Protein AF-A0A4Q2V1N6-F1 (afdb_monomer_lite)

pLDDT: mean 82.87, std 13.03, range [47.84, 94.19]

Organism: NCBI:txid451672

Sequence (61 aa):
MGDPRESSSYSVIPRIRYNTVGGVNGPLVILENVKFPRYNEIVTLTLPDGTKRSGQVLEAR

Foldseek 3Di:
DDDPPPPPPPDPPPPDDAPAFPDDDPPDTDGPPDDPDDFQDWDWDQDPVRDIDIDGHHDDD

Radius of gyration: 15.94 Å; chains: 1; bounding box: 38×46×22 Å

Secondary structure (DSSP, 8-state):
---TT---------------EEEEETTEEEE-S-SS--TT-EEEEEPTTS-EEEEE-----

InterPro domains:
  IPR004100 ATPase, F1/V1/A1 complex, alpha/beta subunit, N-terminal domain [PF02874] (24-59)
  IPR022879 V-type ATP synthase regulatory subunit B/beta [PTHR43389] (16-60)

Structure (mmCIF, N/CA/C/O backbone):
data_AF-A0A4Q2V1N6-F1
#
_entry.id   AF-A0A4Q2V1N6-F1
#
loop_
_atom_site.group_PDB
_atom_site.id
_atom_site.type_symbol
_atom_site.label_atom_id
_atom_site.label_alt_id
_atom_site.label_comp_id
_atom_site.label_asym_id
_atom_site.label_entity_id
_atom_site.label_seq_id
_atom_site.pdbx_PDB_ins_code
_atom_site.Cartn_x
_atom_site.Cartn_y
_atom_site.Cartn_z
_atom_site.occupancy
_atom_site.B_iso_or_equiv
_atom_site.auth_seq_id
_atom_site.auth_comp_id
_atom_site.auth_asym_id
_atom_site.auth_atom_id
_atom_site.pdbx_PDB_model_num
ATOM 1 N N . MET A 1 1 ? 26.038 -38.341 0.223 1.00 47.84 1 MET A N 1
ATOM 2 C CA . MET A 1 1 ? 26.319 -37.381 -0.864 1.00 47.84 1 MET A CA 1
ATOM 3 C C . MET A 1 1 ? 25.061 -36.539 -1.018 1.00 47.84 1 MET A C 1
ATOM 5 O O . MET A 1 1 ? 24.071 -37.067 -1.500 1.00 47.84 1 MET A O 1
ATOM 9 N N . GLY A 1 2 ? 25.032 -35.342 -0.421 1.00 59.47 2 GLY A N 1
ATOM 10 C CA . GLY A 1 2 ? 23.848 -34.466 -0.419 1.00 59.47 2 GLY A CA 1
ATOM 11 C C . GLY A 1 2 ? 23.605 -33.857 -1.801 1.00 59.47 2 GLY A C 1
ATOM 12 O O . GLY A 1 2 ? 24.555 -33.687 -2.564 1.00 59.47 2 GLY A O 1
ATOM 13 N N . ASP A 1 3 ? 22.343 -33.594 -2.138 1.00 68.38 3 ASP A N 1
ATOM 14 C CA . ASP A 1 3 ? 21.937 -33.067 -3.444 1.00 68.38 3 ASP A CA 1
ATOM 15 C C . ASP A 1 3 ? 22.494 -31.640 -3.659 1.00 68.38 3 ASP A C 1
ATOM 17 O O . ASP A 1 3 ? 22.218 -30.759 -2.844 1.00 68.38 3 ASP A O 1
ATOM 21 N N . PRO A 1 4 ? 23.237 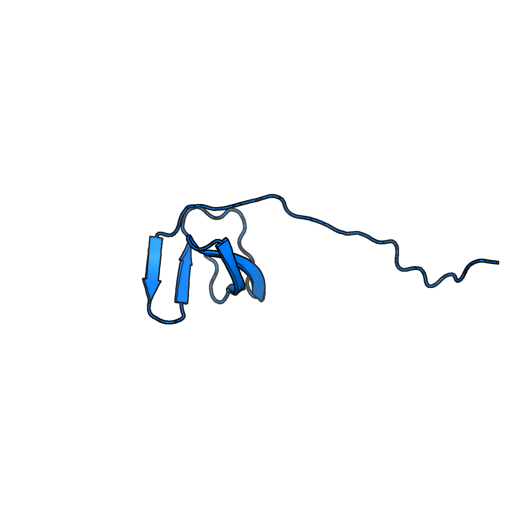-31.362 -4.749 1.00 62.50 4 PRO A N 1
ATOM 22 C CA . PRO A 1 4 ? 23.755 -30.024 -5.059 1.00 62.50 4 PRO A CA 1
ATOM 23 C C . PRO A 1 4 ? 22.672 -28.971 -5.349 1.00 62.50 4 PRO A C 1
ATOM 25 O O . PRO A 1 4 ? 22.998 -27.802 -5.548 1.00 62.50 4 PRO A O 1
ATOM 28 N N . ARG A 1 5 ? 21.398 -29.376 -5.432 1.00 63.88 5 ARG A N 1
ATOM 29 C CA . ARG A 1 5 ? 20.244 -28.514 -5.725 1.00 63.88 5 ARG A CA 1
ATOM 30 C C . ARG A 1 5 ? 19.523 -27.997 -4.484 1.00 63.88 5 ARG A C 1
ATOM 32 O O . ARG A 1 5 ? 18.444 -27.425 -4.632 1.00 63.88 5 ARG A O 1
ATOM 39 N N . GLU A 1 6 ? 20.077 -28.153 -3.280 1.00 60.34 6 GLU A N 1
ATOM 40 C CA . GLU A 1 6 ? 19.602 -27.354 -2.149 1.00 60.34 6 GLU A CA 1
ATOM 41 C C . GLU A 1 6 ? 19.876 -25.880 -2.453 1.00 60.34 6 GLU A C 1
ATOM 43 O O . GLU A 1 6 ? 20.980 -25.361 -2.284 1.00 60.34 6 GLU A O 1
ATOM 48 N N . SER A 1 7 ? 18.846 -25.207 -2.967 1.00 61.09 7 SER A N 1
ATOM 49 C CA . SER A 1 7 ? 18.809 -23.764 -3.103 1.00 61.09 7 SER A CA 1
ATOM 50 C C . SER A 1 7 ? 19.127 -23.187 -1.733 1.00 61.09 7 SER A C 1
ATOM 52 O O . SER A 1 7 ? 18.297 -23.278 -0.826 1.00 61.09 7 SER A O 1
ATOM 54 N N . SER A 1 8 ? 20.338 -22.643 -1.584 1.00 62.06 8 SER A N 1
ATOM 55 C CA . SER A 1 8 ? 20.740 -21.817 -0.450 1.00 62.06 8 SER A CA 1
ATOM 56 C C . SER A 1 8 ? 19.550 -20.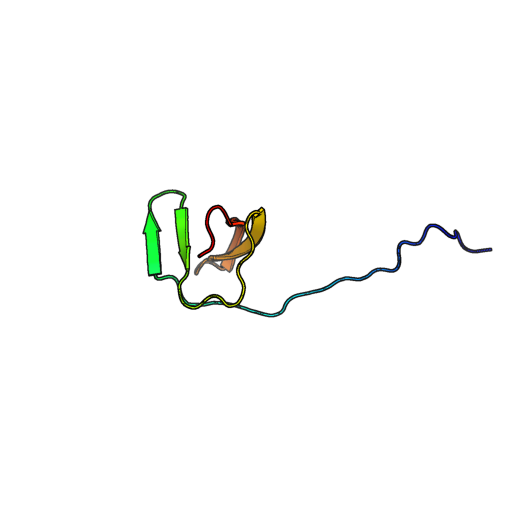942 -0.073 1.00 62.06 8 SER A C 1
ATOM 58 O O . SER A 1 8 ? 19.118 -20.104 -0.868 1.00 62.06 8 SER A O 1
ATOM 60 N N . SER A 1 9 ? 18.945 -21.240 1.078 1.00 66.19 9 SER A N 1
ATOM 61 C CA . SER A 1 9 ? 17.740 -20.587 1.578 1.00 66.19 9 SER A CA 1
ATOM 62 C C . SER A 1 9 ? 18.107 -19.147 1.945 1.00 66.19 9 SER A C 1
ATOM 64 O O . SER A 1 9 ? 18.311 -18.798 3.110 1.00 66.19 9 SER A O 1
ATOM 66 N N . TYR A 1 10 ? 18.234 -18.292 0.934 1.00 63.41 10 TYR A N 1
ATOM 67 C CA . TYR A 1 10 ? 18.347 -16.861 1.115 1.00 63.41 10 TYR A CA 1
ATOM 68 C C . TYR A 1 10 ? 16.919 -16.344 1.339 1.00 63.41 10 TYR A C 1
ATOM 70 O O . TYR A 1 10 ? 16.136 -16.124 0.421 1.00 63.41 10 TYR A O 1
ATOM 78 N N . SER A 1 11 ? 16.525 -16.228 2.604 1.00 62.75 11 SER A N 1
ATOM 79 C CA . SER A 1 11 ? 15.273 -15.571 2.974 1.00 62.75 11 SER A CA 1
ATOM 80 C C . SER A 1 11 ? 15.607 -14.149 3.399 1.00 62.75 11 SER A C 1
ATOM 82 O O . SER A 1 11 ? 16.042 -13.901 4.523 1.00 62.75 11 SER A O 1
ATOM 84 N N . VAL A 1 12 ? 15.455 -13.196 2.480 1.00 56.44 12 VAL A N 1
ATOM 85 C CA . VAL A 1 12 ? 15.454 -11.782 2.855 1.00 56.44 12 VAL A CA 1
ATOM 86 C C . VAL A 1 12 ? 14.078 -11.511 3.446 1.00 56.44 12 VAL A C 1
ATOM 88 O O . VAL A 1 12 ? 13.094 -11.452 2.716 1.00 56.44 12 VAL A O 1
ATOM 91 N N . ILE A 1 13 ? 13.999 -11.391 4.773 1.00 59.59 13 ILE A N 1
ATOM 92 C CA . ILE A 1 13 ? 12.787 -10.947 5.468 1.00 59.59 13 ILE A CA 1
ATOM 93 C C . ILE A 1 13 ? 12.941 -9.441 5.711 1.00 59.59 13 ILE A C 1
ATOM 95 O O . ILE A 1 13 ? 13.484 -9.053 6.751 1.00 59.59 13 ILE A O 1
ATOM 99 N N . PRO A 1 14 ? 12.522 -8.559 4.783 1.00 58.56 14 PRO A N 1
ATOM 100 C CA . PRO A 1 14 ? 12.535 -7.129 5.047 1.00 58.56 14 PRO A CA 1
ATOM 101 C C . PRO A 1 14 ? 11.572 -6.837 6.207 1.00 58.56 14 PRO A C 1
ATOM 103 O O . PRO A 1 14 ? 10.361 -7.010 6.107 1.00 58.56 14 PRO A O 1
ATOM 106 N N . ARG A 1 15 ? 12.118 -6.423 7.356 1.00 62.94 15 ARG A N 1
ATOM 107 C CA . ARG A 1 15 ? 11.362 -6.132 8.589 1.00 62.94 15 ARG A CA 1
ATOM 108 C C . ARG A 1 15 ? 10.847 -4.691 8.643 1.00 62.94 15 ARG A C 1
ATOM 110 O O . ARG A 1 15 ? 10.786 -4.104 9.722 1.00 62.94 15 ARG A O 1
ATOM 117 N N . ILE A 1 16 ? 10.509 -4.094 7.503 1.00 76.12 16 ILE A N 1
ATOM 118 C CA . ILE A 1 16 ? 10.032 -2.711 7.476 1.00 76.12 16 ILE A CA 1
ATOM 119 C C . ILE A 1 16 ? 8.507 -2.728 7.465 1.00 76.12 16 ILE A C 1
ATOM 121 O O . ILE A 1 16 ? 7.884 -3.257 6.550 1.00 76.12 16 ILE A O 1
ATOM 125 N N . ARG A 1 17 ? 7.909 -2.192 8.531 1.00 82.81 17 ARG A N 1
ATOM 126 C CA . ARG A 1 17 ? 6.463 -2.007 8.655 1.00 82.81 17 ARG A CA 1
ATOM 127 C C . ARG A 1 17 ? 6.159 -0.523 8.565 1.00 82.81 17 ARG A C 1
ATOM 129 O O . ARG A 1 17 ? 6.770 0.270 9.277 1.00 82.81 17 ARG A O 1
ATOM 136 N N . TYR A 1 18 ? 5.210 -0.180 7.709 1.00 86.38 18 TYR A N 1
ATOM 137 C CA . TYR A 1 18 ? 4.750 1.183 7.499 1.00 86.38 18 TYR A CA 1
ATOM 138 C C . TYR A 1 18 ? 3.318 1.300 8.013 1.00 86.38 18 TYR A C 1
ATOM 140 O O . TYR A 1 18 ? 2.437 0.578 7.556 1.00 86.38 18 TYR A O 1
ATOM 148 N N . ASN A 1 19 ? 3.097 2.213 8.958 1.00 87.69 19 ASN A N 1
ATOM 149 C CA . ASN A 1 19 ? 1.768 2.570 9.466 1.00 87.69 19 ASN A CA 1
ATOM 150 C C . ASN A 1 19 ? 1.376 3.963 8.955 1.00 87.69 19 ASN A C 1
ATOM 152 O O . ASN A 1 19 ? 0.902 4.810 9.703 1.00 87.69 19 ASN A O 1
ATOM 156 N N . THR A 1 20 ? 1.669 4.218 7.685 1.00 89.38 20 THR A N 1
ATOM 157 C CA . THR A 1 20 ? 1.571 5.527 7.036 1.00 89.38 20 THR A CA 1
ATOM 158 C C . THR A 1 20 ? 0.543 5.472 5.912 1.00 89.38 20 THR A C 1
ATOM 160 O O . THR A 1 20 ? 0.817 5.833 4.772 1.00 89.38 20 THR A O 1
ATOM 163 N N . VAL A 1 21 ? -0.644 4.944 6.214 1.00 89.69 21 VAL A N 1
ATOM 164 C CA . VAL A 1 21 ? -1.758 4.909 5.259 1.00 89.69 21 VAL A CA 1
ATOM 165 C C . VAL A 1 21 ? -2.274 6.336 5.072 1.00 89.69 21 VAL A C 1
ATOM 167 O O . VAL A 1 21 ? -2.771 6.929 6.025 1.00 89.69 21 VAL A O 1
ATOM 170 N N . GLY A 1 22 ? -2.150 6.871 3.855 1.00 89.81 22 GLY A N 1
ATOM 171 C CA . GLY A 1 22 ? -2.660 8.198 3.489 1.00 89.81 22 GLY A CA 1
ATOM 172 C C . GLY A 1 22 ? -4.124 8.164 3.043 1.00 89.81 22 GLY A C 1
ATOM 173 O O . GLY A 1 22 ? -4.856 9.135 3.205 1.00 89.81 22 GLY A O 1
ATOM 174 N N . GLY A 1 23 ? -4.591 7.022 2.526 1.00 92.12 23 GLY A N 1
ATOM 175 C CA . GLY A 1 23 ? -5.983 6.857 2.115 1.00 92.12 23 GLY A CA 1
ATOM 176 C C . GLY A 1 23 ? -6.300 5.491 1.516 1.00 92.12 23 GLY A C 1
ATOM 177 O O . GLY A 1 23 ? -5.414 4.675 1.249 1.00 92.12 23 GLY A O 1
ATOM 178 N N . VAL A 1 24 ? -7.594 5.253 1.296 1.00 92.56 24 VAL A N 1
ATOM 179 C CA . VAL A 1 24 ? -8.127 4.034 0.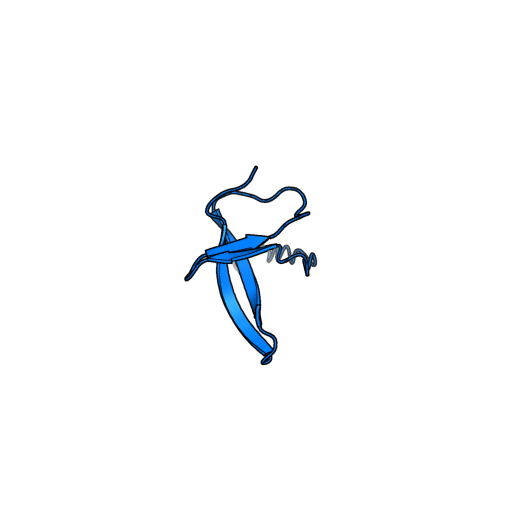677 1.00 92.56 24 VAL A CA 1
ATOM 180 C C . VAL A 1 24 ? -9.165 4.429 -0.368 1.00 92.56 24 VAL A C 1
ATOM 182 O O . VAL A 1 24 ? -10.140 5.101 -0.047 1.00 92.56 24 VAL A O 1
ATOM 185 N N . ASN A 1 25 ? -8.966 3.975 -1.603 1.00 91.00 25 ASN A N 1
ATOM 186 C CA . ASN A 1 25 ? -9.854 4.208 -2.738 1.00 91.00 25 ASN A CA 1
ATOM 187 C C . ASN A 1 25 ? -10.308 2.860 -3.309 1.00 91.00 25 ASN A C 1
ATOM 189 O O . ASN A 1 25 ? -9.685 2.300 -4.213 1.00 91.00 25 ASN A O 1
ATOM 193 N N . GLY A 1 26 ? -11.397 2.320 -2.756 1.00 89.38 26 GLY A N 1
ATOM 194 C CA . GLY A 1 26 ? -11.930 1.015 -3.152 1.00 89.38 26 GLY A CA 1
ATOM 195 C C . GLY A 1 26 ? -10.906 -0.108 -2.922 1.00 89.38 26 GLY A C 1
ATOM 196 O O . GLY A 1 26 ? -10.512 -0.319 -1.775 1.00 89.38 26 GLY A O 1
ATOM 197 N N . PRO A 1 27 ? -10.462 -0.836 -3.968 1.00 90.44 27 PRO A N 1
ATOM 198 C CA . PRO A 1 27 ? -9.439 -1.873 -3.828 1.00 90.44 27 PRO A CA 1
ATOM 199 C C . PRO A 1 27 ? -8.011 -1.313 -3.683 1.00 90.44 27 PRO A C 1
ATOM 201 O O . PRO A 1 27 ? -7.087 -2.085 -3.434 1.00 90.44 27 PRO A O 1
ATOM 204 N N . LEU A 1 28 ? -7.810 -0.001 -3.863 1.00 92.75 28 LEU A N 1
ATOM 205 C CA . LEU A 1 28 ? -6.498 0.642 -3.825 1.00 92.75 28 LEU A CA 1
ATOM 206 C C . LEU A 1 28 ? -6.212 1.233 -2.445 1.00 92.75 28 LEU A C 1
ATOM 208 O O . LEU A 1 28 ? -7.050 1.923 -1.865 1.00 92.75 28 LEU A O 1
ATOM 212 N N . VAL A 1 29 ? -4.997 1.015 -1.947 1.00 93.00 29 VAL A N 1
ATOM 213 C CA . VAL A 1 29 ? -4.509 1.575 -0.681 1.00 93.00 29 VAL A CA 1
ATOM 214 C C . VAL A 1 29 ? -3.288 2.434 -0.978 1.00 93.00 29 VAL A C 1
ATOM 216 O O . VAL A 1 29 ? -2.358 1.972 -1.637 1.00 93.00 29 VAL A O 1
ATOM 219 N N . ILE A 1 30 ? -3.293 3.675 -0.494 1.00 92.88 30 ILE A N 1
ATOM 220 C CA . ILE A 1 30 ? -2.205 4.632 -0.692 1.00 92.88 30 ILE A CA 1
ATOM 221 C C . ILE A 1 30 ? -1.376 4.698 0.592 1.00 92.88 30 ILE A C 1
ATOM 223 O O . ILE A 1 30 ? -1.906 4.989 1.667 1.00 92.88 30 ILE A O 1
ATOM 227 N N . LEU A 1 31 ? -0.074 4.424 0.477 1.00 91.81 31 LEU A N 1
ATOM 228 C CA . LEU A 1 31 ? 0.892 4.576 1.563 1.00 91.81 31 LEU A CA 1
ATOM 229 C C . LEU A 1 31 ? 1.788 5.786 1.295 1.00 91.81 31 LEU A C 1
ATOM 231 O O . LEU A 1 31 ? 2.274 5.979 0.185 1.00 91.81 31 LEU A O 1
ATOM 235 N N . GLU A 1 32 ? 2.051 6.556 2.341 1.00 91.81 32 GLU A N 1
ATOM 236 C CA . GLU A 1 32 ? 2.958 7.700 2.332 1.00 91.81 32 GLU A CA 1
ATOM 237 C C . GLU A 1 32 ? 4.264 7.355 3.059 1.00 91.81 32 GLU A C 1
ATOM 239 O O . GLU A 1 32 ? 4.322 6.412 3.847 1.00 91.81 32 GLU A O 1
ATOM 244 N N . ASN A 1 33 ? 5.332 8.123 2.834 1.00 88.69 33 ASN A N 1
ATOM 245 C CA . ASN A 1 33 ? 6.609 7.981 3.555 1.00 88.69 33 ASN A CA 1
ATOM 246 C C . ASN A 1 33 ? 7.258 6.579 3.464 1.00 88.69 33 ASN A C 1
ATOM 248 O O . ASN A 1 33 ? 7.999 6.160 4.362 1.00 88.69 33 ASN A O 1
ATOM 252 N N . VAL A 1 34 ? 6.999 5.849 2.375 1.00 89.38 34 VAL A N 1
ATOM 253 C CA . VAL A 1 34 ? 7.639 4.560 2.082 1.00 89.38 34 VAL A CA 1
ATOM 254 C C . VAL A 1 34 ? 9.022 4.810 1.488 1.00 89.38 34 VAL A C 1
ATOM 256 O O . VAL A 1 34 ? 9.200 5.666 0.627 1.00 89.38 34 VAL A O 1
ATOM 259 N N . LYS A 1 35 ? 10.027 4.066 1.956 1.00 89.00 35 LYS A N 1
ATOM 260 C CA . LYS A 1 35 ? 11.406 4.222 1.481 1.00 89.00 35 LYS A CA 1
ATOM 261 C C . LYS A 1 35 ? 11.676 3.207 0.380 1.00 89.00 35 LYS A C 1
ATOM 263 O O . LYS A 1 35 ? 11.567 2.013 0.632 1.00 89.00 35 LYS A O 1
ATOM 268 N N . PHE A 1 36 ? 12.091 3.690 -0.789 1.00 88.81 36 PHE A N 1
ATOM 269 C CA . PHE A 1 36 ? 12.468 2.865 -1.943 1.00 88.81 36 PHE A CA 1
ATOM 270 C C . PHE A 1 36 ? 11.386 1.857 -2.402 1.00 88.81 36 PHE A C 1
ATOM 272 O O . PHE A 1 36 ? 11.726 0.690 -2.617 1.00 88.81 36 PHE A O 1
ATOM 279 N N . PRO A 1 37 ? 10.106 2.262 -2.555 1.00 90.00 37 PRO A N 1
ATOM 280 C CA . PRO A 1 37 ? 9.067 1.359 -3.052 1.00 90.00 37 PRO A CA 1
ATOM 281 C C . PRO A 1 37 ? 9.407 0.858 -4.461 1.00 90.00 37 PRO A C 1
ATOM 283 O O . PRO A 1 37 ? 9.878 1.629 -5.301 1.00 90.00 37 PRO A O 1
ATOM 286 N N . ARG A 1 38 ? 9.162 -0.426 -4.744 1.00 90.19 38 ARG A N 1
ATOM 287 C CA . ARG A 1 38 ? 9.365 -0.993 -6.085 1.00 90.19 38 ARG A CA 1
ATOM 288 C C . ARG A 1 38 ? 8.039 -1.332 -6.749 1.00 90.19 38 ARG A C 1
ATOM 290 O O . ARG A 1 38 ? 7.160 -1.935 -6.143 1.00 90.19 38 ARG A O 1
ATOM 297 N N . TYR A 1 39 ? 7.920 -0.993 -8.030 1.00 91.38 39 TYR A N 1
ATOM 298 C CA . TYR A 1 39 ? 6.819 -1.476 -8.860 1.00 91.38 39 TYR A CA 1
ATOM 299 C C . TYR A 1 39 ? 6.800 -3.013 -8.877 1.00 91.38 39 TYR A C 1
ATOM 301 O O . TYR A 1 39 ? 7.858 -3.643 -8.931 1.00 91.38 39 TYR A O 1
ATOM 309 N N . ASN A 1 40 ? 5.606 -3.608 -8.829 1.00 91.75 40 ASN A N 1
ATOM 310 C CA . ASN A 1 40 ? 5.381 -5.054 -8.720 1.00 91.75 40 ASN A CA 1
ATOM 311 C C . ASN A 1 40 ? 5.931 -5.724 -7.449 1.00 91.75 40 ASN A C 1
ATOM 313 O O . ASN A 1 40 ? 5.990 -6.952 -7.380 1.00 91.75 40 ASN A O 1
ATOM 317 N N . GLU A 1 41 ? 6.296 -4.958 -6.422 1.00 88.75 41 GLU A N 1
ATOM 318 C CA . GLU A 1 41 ? 6.612 -5.526 -5.115 1.00 88.75 41 GLU A CA 1
ATOM 319 C C . GLU A 1 41 ? 5.356 -6.122 -4.471 1.00 88.75 41 GLU A C 1
ATOM 321 O O . GLU A 1 41 ? 4.288 -5.502 -4.459 1.00 88.75 41 GLU A O 1
ATOM 326 N N . ILE A 1 42 ? 5.487 -7.335 -3.933 1.00 89.56 42 ILE A N 1
ATOM 327 C CA . ILE A 1 42 ? 4.424 -7.993 -3.176 1.00 89.56 42 ILE A CA 1
ATOM 328 C C . ILE A 1 42 ? 4.499 -7.539 -1.723 1.00 89.56 42 ILE A C 1
ATOM 330 O O . ILE A 1 42 ? 5.520 -7.701 -1.058 1.00 89.56 42 ILE A O 1
ATOM 334 N N . VAL A 1 43 ? 3.385 -7.022 -1.214 1.00 89.56 43 VAL A N 1
ATOM 335 C CA . VAL A 1 43 ? 3.255 -6.505 0.149 1.00 89.56 43 VAL A CA 1
ATOM 336 C C . VAL A 1 43 ? 2.204 -7.283 0.931 1.00 89.56 43 VAL A C 1
ATOM 338 O O . VAL A 1 43 ? 1.296 -7.896 0.369 1.00 89.56 43 VAL A O 1
ATOM 341 N N . THR A 1 44 ? 2.319 -7.260 2.257 1.00 91.75 44 THR A N 1
ATOM 342 C CA . THR A 1 44 ? 1.312 -7.822 3.163 1.00 91.75 44 THR A CA 1
ATOM 343 C C . THR A 1 44 ? 0.764 -6.722 4.058 1.00 91.75 44 THR A C 1
ATOM 345 O O . THR A 1 44 ? 1.494 -6.134 4.852 1.00 91.75 44 THR A O 1
ATOM 348 N N . LEU A 1 45 ? -0.536 -6.475 3.954 1.00 89.50 45 LEU A N 1
ATOM 349 C CA . LEU A 1 45 ? -1.287 -5.577 4.817 1.00 89.50 45 LEU A CA 1
ATOM 350 C C . LEU A 1 45 ? -1.845 -6.374 5.992 1.00 89.50 45 LEU A C 1
ATOM 352 O O . LEU A 1 45 ? -2.446 -7.430 5.802 1.00 89.50 45 LEU A O 1
ATOM 356 N N . THR A 1 46 ? -1.647 -5.871 7.206 1.00 91.06 46 THR A N 1
ATOM 357 C CA . THR A 1 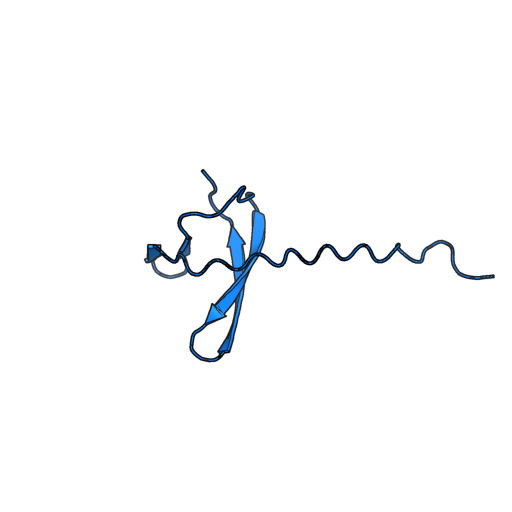46 ? -2.306 -6.405 8.404 1.00 91.06 46 THR A CA 1
ATOM 358 C C . THR A 1 46 ? -3.439 -5.458 8.765 1.00 91.06 46 THR A C 1
ATOM 360 O 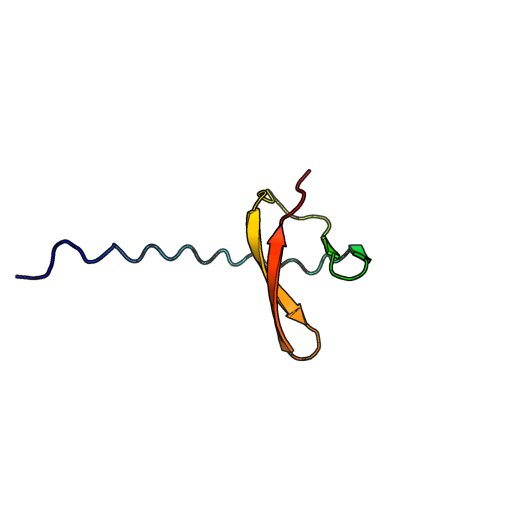O . THR A 1 46 ? -3.195 -4.277 9.003 1.00 91.06 46 THR A O 1
ATOM 363 N N . LEU A 1 47 ? -4.668 -5.963 8.747 1.00 89.12 47 LEU A N 1
ATOM 364 C CA . LEU A 1 47 ? -5.857 -5.198 9.095 1.00 89.12 47 LEU A CA 1
ATOM 365 C C . LEU A 1 47 ? -6.021 -5.093 10.622 1.00 89.12 47 LEU A C 1
ATOM 367 O O . LEU A 1 47 ? -5.434 -5.889 11.359 1.00 89.12 47 LEU A O 1
ATOM 371 N N . PRO A 1 48 ? -6.829 -4.134 11.119 1.00 87.00 48 PRO A N 1
ATOM 372 C CA . PRO A 1 48 ? -7.073 -3.973 12.555 1.00 87.00 48 PRO A CA 1
ATOM 373 C C . PRO A 1 48 ? -7.697 -5.204 13.227 1.00 87.00 48 PRO A C 1
ATOM 375 O O . PRO A 1 48 ? -7.493 -5.420 14.416 1.00 87.00 48 PRO A O 1
ATOM 378 N N . ASP A 1 49 ? -8.425 -6.024 12.467 1.00 92.50 49 ASP A N 1
ATOM 379 C CA . ASP A 1 49 ? -8.998 -7.300 12.916 1.00 92.50 49 ASP A CA 1
ATOM 380 C C . ASP A 1 49 ? -7.960 -8.442 13.003 1.00 92.50 49 ASP A C 1
ATOM 382 O O . ASP A 1 49 ? -8.294 -9.569 13.364 1.00 92.50 49 ASP A O 1
ATOM 386 N N . GLY A 1 50 ? -6.695 -8.164 12.672 1.00 91.31 50 GLY A N 1
ATOM 387 C CA . GLY A 1 50 ? -5.594 -9.124 12.667 1.00 91.31 50 GLY A CA 1
ATOM 388 C C . GLY A 1 50 ? -5.491 -9.956 11.387 1.00 91.31 50 GLY A C 1
ATOM 389 O O . GLY A 1 50 ? -4.531 -10.719 11.234 1.00 91.31 50 GLY A O 1
ATOM 390 N N . THR A 1 51 ? -6.423 -9.811 10.442 1.00 94.00 51 THR A N 1
ATOM 391 C CA . THR A 1 51 ? -6.357 -10.525 9.164 1.00 94.00 51 THR A CA 1
ATOM 392 C C . THR A 1 51 ? -5.242 -9.967 8.280 1.00 94.00 51 THR A C 1
ATOM 394 O O . THR A 1 51 ? -4.887 -8.786 8.335 1.00 94.00 51 THR A O 1
ATOM 397 N N . LYS A 1 52 ? -4.652 -10.835 7.451 1.00 93.38 52 LYS A N 1
ATOM 398 C CA . LYS A 1 52 ? -3.589 -10.466 6.511 1.00 93.38 52 LYS A CA 1
ATOM 399 C C . LYS A 1 52 ? -4.125 -10.479 5.091 1.00 93.38 52 LYS A C 1
ATOM 401 O O . LYS A 1 52 ? -4.764 -11.444 4.680 1.00 93.38 52 LYS A O 1
ATOM 406 N N . ARG A 1 53 ? -3.825 -9.429 4.334 1.00 91.25 53 ARG A N 1
ATOM 407 C CA . ARG A 1 53 ? -4.153 -9.318 2.912 1.00 91.25 53 ARG A CA 1
ATOM 408 C C . ARG A 1 53 ? -2.883 -9.099 2.116 1.00 91.25 53 ARG A C 1
ATOM 410 O O . ARG A 1 53 ? -2.068 -8.252 2.472 1.00 91.25 53 ARG A O 1
ATOM 417 N N . SER A 1 54 ? -2.715 -9.860 1.047 1.00 92.00 54 SER A N 1
ATOM 418 C CA . SER A 1 54 ? -1.624 -9.649 0.101 1.00 92.00 54 SER A CA 1
ATOM 419 C C . SER A 1 54 ? -2.022 -8.584 -0.914 1.00 92.00 54 SER A C 1
ATOM 421 O O . SER A 1 54 ? -3.178 -8.517 -1.328 1.00 92.00 54 SER A O 1
ATOM 423 N N . GLY A 1 55 ? -1.063 -7.756 -1.303 1.00 92.38 55 GLY A N 1
ATOM 424 C CA . GLY A 1 55 ? -1.236 -6.727 -2.318 1.00 92.38 55 GLY A CA 1
ATOM 425 C C . GLY A 1 55 ? 0.007 -6.604 -3.184 1.00 92.38 55 GLY A C 1
ATOM 426 O O . GLY A 1 55 ? 1.057 -7.163 -2.869 1.00 92.38 55 GLY A O 1
ATOM 427 N N . GLN A 1 56 ? -0.125 -5.857 -4.272 1.00 94.00 56 GLN A N 1
ATOM 428 C CA . GLN A 1 56 ? 0.962 -5.559 -5.192 1.00 94.00 56 GLN A CA 1
ATOM 429 C C . GLN A 1 56 ? 1.0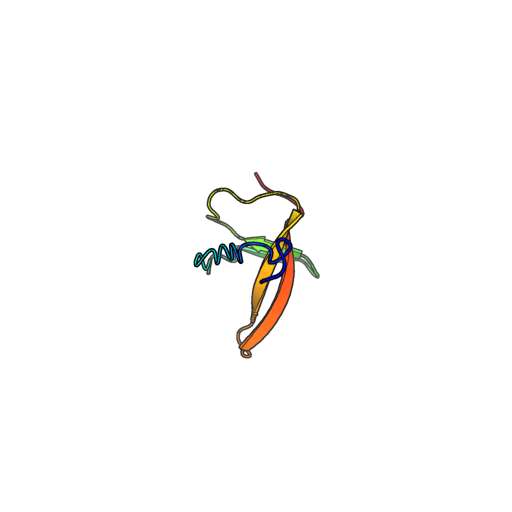71 -4.049 -5.358 1.00 94.00 56 GLN A C 1
ATOM 431 O O . GLN A 1 56 ? 0.058 -3.356 -5.469 1.00 94.00 56 GLN A O 1
ATOM 436 N N . VAL A 1 57 ? 2.298 -3.543 -5.386 1.00 93.06 57 VAL A N 1
ATOM 437 C CA . VAL A 1 57 ? 2.562 -2.131 -5.662 1.00 93.06 57 VAL A CA 1
ATOM 438 C C . VAL A 1 57 ? 2.321 -1.861 -7.148 1.00 93.06 57 VAL A C 1
ATOM 440 O O . VAL A 1 57 ? 3.020 -2.404 -8.005 1.00 93.06 57 VAL A O 1
ATOM 443 N N . LEU A 1 58 ? 1.329 -1.017 -7.442 1.00 94.19 58 LEU A N 1
ATOM 444 C CA . LEU A 1 58 ? 0.947 -0.635 -8.808 1.00 94.19 58 LEU A CA 1
ATOM 445 C C . LEU A 1 58 ? 1.605 0.671 -9.274 1.00 94.19 58 LEU A C 1
ATOM 447 O O . LEU A 1 58 ? 1.800 0.863 -10.468 1.00 94.19 58 LEU A O 1
ATOM 451 N N . GLU A 1 59 ? 1.963 1.561 -8.351 1.00 90.69 59 GLU A N 1
ATOM 452 C CA . GLU A 1 59 ? 2.620 2.835 -8.646 1.00 90.69 59 GLU A CA 1
ATOM 453 C C . GLU A 1 59 ? 3.608 3.163 -7.520 1.00 90.69 59 GLU A C 1
ATOM 455 O O . GLU A 1 59 ? 3.297 2.984 -6.342 1.00 90.69 59 GLU A O 1
ATOM 460 N N . ALA A 1 60 ? 4.807 3.613 -7.888 1.00 87.06 60 ALA A N 1
ATOM 461 C CA . ALA A 1 60 ? 5.857 4.051 -6.977 1.00 87.06 60 ALA A CA 1
ATOM 462 C C . ALA A 1 60 ? 6.485 5.322 -7.562 1.00 87.06 60 ALA A C 1
ATOM 464 O O . ALA A 1 60 ? 6.895 5.314 -8.725 1.00 87.06 60 ALA A O 1
ATOM 465 N N . ARG A 1 61 ? 6.517 6.405 -6.781 1.00 78.62 61 ARG A N 1
ATOM 466 C CA . ARG A 1 61 ? 7.145 7.682 -7.142 1.00 78.62 61 ARG A CA 1
ATOM 467 C C . ARG A 1 61 ? 8.213 8.058 -6.131 1.00 78.62 61 ARG A C 1
ATOM 469 O O . ARG A 1 61 ? 8.080 7.624 -4.964 1.00 78.62 61 ARG A O 1
#